Protein AF-A0A2G5L0B6-F1 (afdb_monomer_lite)

Radius of gyration: 24.45 Å; chains: 1; bounding box: 46×25×104 Å

Structure (mmCIF, N/CA/C/O backbone):
data_AF-A0A2G5L0B6-F1
#
_entry.id   AF-A0A2G5L0B6-F1
#
loop_
_atom_site.group_PDB
_atom_site.id
_atom_site.type_symbol
_atom_site.label_atom_id
_atom_site.label_alt_id
_atom_site.label_comp_id
_atom_site.label_asym_id
_atom_site.label_entity_id
_atom_site.label_seq_id
_atom_site.pdbx_PDB_ins_code
_atom_site.Cartn_x
_atom_site.Cartn_y
_atom_site.Cartn_z
_atom_site.occupancy
_atom_site.B_iso_or_equiv
_atom_site.auth_seq_id
_atom_site.auth_comp_id
_atom_site.auth_asym_id
_atom_site.auth_atom_id
_atom_site.pdbx_PDB_model_num
ATOM 1 N N . MET A 1 1 ? 24.288 10.121 -75.801 1.00 46.62 1 MET A N 1
ATOM 2 C CA . MET A 1 1 ? 24.640 9.272 -74.641 1.00 46.62 1 MET A CA 1
ATOM 3 C C . MET A 1 1 ? 25.391 10.105 -73.618 1.00 46.62 1 MET A C 1
ATOM 5 O O . MET A 1 1 ? 26.492 10.532 -73.929 1.00 46.62 1 MET A O 1
ATOM 9 N N . LYS A 1 2 ? 24.790 10.350 -72.448 1.00 39.78 2 LYS A N 1
ATOM 10 C CA . LYS A 1 2 ? 25.441 10.532 -71.137 1.00 39.78 2 LYS A CA 1
ATOM 11 C C . LYS A 1 2 ? 24.320 10.675 -70.102 1.00 39.78 2 LYS A C 1
ATOM 13 O O . LYS A 1 2 ? 23.572 11.643 -70.127 1.00 39.78 2 LYS A O 1
ATOM 18 N N . LYS A 1 3 ? 24.144 9.624 -69.298 1.00 46.12 3 LYS A N 1
ATOM 19 C CA . LYS A 1 3 ? 23.283 9.604 -68.113 1.00 46.12 3 LYS A CA 1
ATOM 20 C C . LYS A 1 3 ? 24.054 10.290 -66.990 1.00 46.12 3 LYS A C 1
ATOM 22 O O . LYS A 1 3 ? 25.201 9.919 -66.754 1.00 46.12 3 LYS A O 1
ATOM 27 N N . THR A 1 4 ? 23.426 11.214 -66.283 1.00 47.97 4 THR A N 1
ATOM 28 C CA . THR A 1 4 ? 23.944 11.739 -65.017 1.00 47.97 4 THR A CA 1
ATOM 29 C C . THR A 1 4 ? 22.806 11.712 -64.012 1.00 47.97 4 THR A C 1
ATOM 31 O O . THR A 1 4 ? 21.871 12.502 -64.079 1.00 47.97 4 THR A O 1
ATOM 34 N N . TYR A 1 5 ? 22.874 10.720 -63.128 1.00 52.59 5 TYR A N 1
ATOM 35 C CA . TYR A 1 5 ? 22.044 10.600 -61.940 1.00 52.59 5 TYR A CA 1
ATOM 36 C C . TYR A 1 5 ? 22.569 11.597 -60.907 1.00 52.59 5 TYR A C 1
ATOM 38 O O . TYR A 1 5 ? 23.741 11.525 -60.540 1.00 52.59 5 TYR A O 1
ATOM 46 N N . PHE A 1 6 ? 21.728 12.528 -60.457 1.00 47.56 6 PHE A N 1
ATOM 47 C CA . PHE A 1 6 ? 22.046 13.358 -59.299 1.00 47.56 6 PHE A CA 1
ATOM 48 C C . PHE A 1 6 ? 21.492 12.655 -58.059 1.00 47.56 6 PHE A C 1
ATOM 50 O O . PHE A 1 6 ? 20.286 12.456 -57.921 1.00 47.56 6 PHE A O 1
ATOM 57 N N . ILE A 1 7 ? 22.417 12.172 -57.236 1.00 52.97 7 ILE A N 1
ATOM 58 C CA . ILE A 1 7 ? 22.176 11.355 -56.051 1.00 52.97 7 ILE A CA 1
ATOM 59 C C . ILE A 1 7 ? 21.583 12.235 -54.947 1.00 52.97 7 ILE A C 1
ATOM 61 O O . ILE A 1 7 ? 22.110 13.297 -54.625 1.00 52.97 7 ILE A O 1
ATOM 65 N N . SER A 1 8 ? 20.473 11.756 -54.390 1.00 46.88 8 SER A N 1
ATOM 66 C CA . SER A 1 8 ? 19.744 12.316 -53.256 1.00 46.88 8 SER A CA 1
ATOM 67 C C . SER A 1 8 ? 20.649 12.415 -52.022 1.00 46.88 8 SER A C 1
ATOM 69 O O . SER A 1 8 ? 21.171 11.404 -51.552 1.00 46.88 8 SER A O 1
ATOM 71 N N . PHE A 1 9 ? 20.843 13.624 -51.494 1.00 48.44 9 PHE A N 1
ATOM 72 C CA . PHE A 1 9 ? 21.667 13.871 -50.310 1.00 48.44 9 PHE A CA 1
ATOM 73 C C . PHE A 1 9 ? 20.814 13.740 -49.037 1.00 48.44 9 PHE A C 1
ATOM 75 O O . PHE A 1 9 ? 20.004 14.604 -48.722 1.00 48.44 9 PHE A O 1
ATOM 82 N N . VAL A 1 10 ? 20.965 12.587 -48.380 1.00 47.72 10 VAL A N 1
ATOM 83 C CA . VAL A 1 10 ? 20.927 12.326 -46.927 1.00 47.72 10 VAL A CA 1
ATOM 84 C C . VAL A 1 10 ? 20.112 13.310 -46.062 1.00 47.72 10 VAL A C 1
ATOM 86 O O . VAL A 1 10 ? 20.623 14.321 -45.590 1.00 47.72 10 VAL A O 1
ATOM 89 N N . LEU A 1 11 ? 18.870 12.928 -45.750 1.00 48.56 11 LEU A N 1
ATOM 90 C CA . LEU A 1 11 ? 18.105 13.390 -44.582 1.00 48.56 11 LEU A CA 1
ATOM 91 C C . LEU A 1 11 ? 17.929 12.208 -43.623 1.00 48.56 11 LEU A C 1
ATOM 93 O O . LEU A 1 11 ? 16.879 11.577 -43.598 1.00 48.56 11 LEU A O 1
ATOM 97 N N . LEU A 1 12 ? 18.964 11.863 -42.864 1.00 53.19 12 LEU A N 1
ATOM 98 C CA . LEU A 1 12 ? 18.874 10.845 -41.816 1.00 53.19 12 LEU A CA 1
ATOM 99 C C . LEU A 1 12 ? 19.878 11.182 -40.719 1.00 53.19 12 LEU A C 1
ATOM 101 O O . LEU A 1 12 ? 20.947 10.606 -40.727 1.00 53.19 12 LEU A O 1
ATOM 105 N N . PHE A 1 13 ? 19.573 12.128 -39.827 1.00 53.03 13 PHE A N 1
ATOM 106 C CA . PHE A 1 13 ? 20.190 12.215 -38.489 1.00 53.03 13 PHE A CA 1
ATOM 107 C C . PHE A 1 13 ? 19.419 13.197 -37.598 1.00 53.03 13 PHE A C 1
ATOM 109 O O . PHE A 1 13 ? 19.966 14.168 -37.094 1.00 53.03 13 PHE A O 1
ATOM 116 N N . VAL A 1 14 ? 18.128 12.961 -37.383 1.00 53.97 14 VAL A N 1
ATOM 117 C CA . VAL A 1 14 ? 17.448 13.492 -36.194 1.00 53.97 14 VAL A CA 1
ATOM 118 C C . VAL A 1 14 ? 16.394 12.469 -35.826 1.00 53.97 14 VAL A C 1
ATOM 120 O O . VAL A 1 14 ? 15.387 12.418 -36.509 1.00 53.97 14 VAL A O 1
ATOM 123 N N . ASN A 1 15 ? 16.673 11.597 -34.857 1.00 46.53 15 ASN A N 1
ATOM 124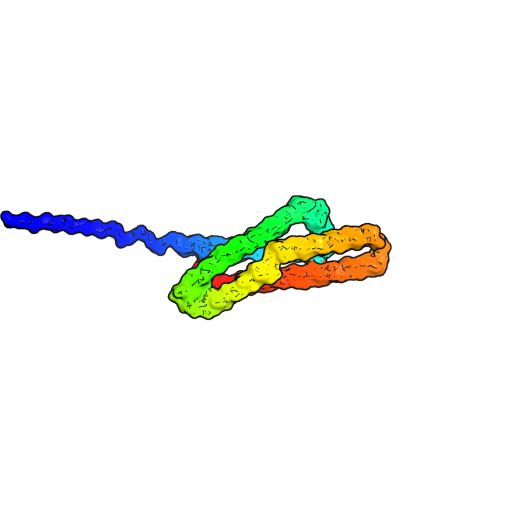 C CA . ASN A 1 15 ? 15.687 10.881 -34.033 1.00 46.53 15 ASN A CA 1
ATOM 125 C C . ASN A 1 15 ? 16.445 9.938 -33.088 1.00 46.53 15 ASN A C 1
ATOM 127 O O . ASN A 1 15 ? 16.433 8.732 -33.290 1.00 46.53 15 ASN A O 1
ATOM 131 N N . PHE A 1 16 ? 17.157 10.472 -32.092 1.00 51.06 16 PHE A N 1
ATOM 132 C CA . PHE A 1 16 ? 17.690 9.624 -31.011 1.00 51.06 16 PHE A CA 1
ATOM 133 C C . PHE A 1 16 ? 17.754 10.312 -29.636 1.00 51.06 16 PHE A C 1
ATOM 135 O O . PHE A 1 16 ? 18.517 9.903 -28.774 1.00 51.06 16 PHE A O 1
ATOM 142 N N . TRP A 1 17 ? 16.935 11.344 -29.401 1.00 46.38 17 TRP A N 1
ATOM 143 C CA . TRP A 1 17 ? 16.939 12.094 -28.131 1.00 46.38 17 TRP A CA 1
ATOM 144 C C . TRP A 1 17 ? 15.569 12.168 -27.436 1.00 46.38 17 TRP A C 1
ATOM 146 O O . TRP A 1 17 ? 15.353 13.046 -26.611 1.00 46.38 17 TRP A O 1
ATOM 156 N N . VAL A 1 18 ? 14.630 11.269 -27.759 1.00 49.41 18 VAL A N 1
ATOM 157 C CA . VAL A 1 18 ? 13.283 11.269 -27.143 1.00 49.41 18 VAL A CA 1
ATOM 158 C C . VAL A 1 18 ? 13.112 10.187 -26.064 1.00 49.41 18 VAL A C 1
ATOM 160 O O . VAL A 1 18 ? 12.240 10.329 -25.216 1.00 49.41 18 VAL A O 1
ATOM 163 N N . GLN A 1 19 ? 13.958 9.151 -26.011 1.00 49.66 19 GLN A N 1
ATOM 164 C CA . GLN A 1 19 ? 13.782 8.060 -25.034 1.00 49.66 19 GLN A CA 1
ATOM 165 C C . GLN A 1 19 ? 14.187 8.432 -23.593 1.00 49.66 19 GLN A C 1
ATOM 167 O O . GLN A 1 19 ? 13.425 8.149 -22.674 1.00 49.66 19 GLN A O 1
ATOM 172 N N . GLY A 1 20 ? 15.287 9.167 -23.381 1.00 51.09 20 GLY A N 1
ATOM 173 C CA . GLY A 1 20 ? 15.803 9.421 -22.023 1.00 51.09 20 GLY A CA 1
ATOM 174 C C . GLY A 1 20 ? 14.984 10.387 -21.149 1.00 51.09 20 GLY A C 1
ATOM 175 O O . GLY A 1 20 ? 15.066 10.329 -19.928 1.00 51.09 20 GLY A O 1
ATOM 176 N N . GLN A 1 21 ? 14.162 11.276 -21.725 1.00 55.31 21 GLN A N 1
ATOM 177 C CA . GLN A 1 21 ? 13.364 12.221 -20.919 1.00 55.31 21 GLN A CA 1
ATOM 178 C C . GLN A 1 21 ? 12.134 11.573 -20.263 1.00 55.31 21 GLN A C 1
ATOM 180 O O . GLN A 1 21 ? 11.726 12.000 -19.184 1.00 55.31 21 GLN A O 1
ATOM 185 N N . GLY A 1 22 ? 11.543 10.556 -20.900 1.00 60.69 22 GLY A N 1
ATOM 186 C CA . GLY A 1 22 ? 10.364 9.862 -20.372 1.00 60.69 22 GLY A CA 1
ATOM 187 C C . GLY A 1 22 ? 10.689 8.965 -19.177 1.00 60.69 22 GLY A C 1
ATOM 188 O O . GLY A 1 22 ? 9.920 8.916 -18.220 1.00 60.69 22 GLY A O 1
ATOM 189 N N . GLN A 1 23 ? 11.852 8.313 -19.195 1.00 64.06 23 GLN A N 1
ATOM 190 C CA . GLN A 1 23 ? 12.253 7.364 -18.155 1.00 64.06 23 GLN A CA 1
ATOM 191 C C . GLN A 1 23 ? 12.689 8.064 -16.860 1.00 64.06 23 GLN A C 1
ATOM 193 O O . GLN A 1 23 ? 12.225 7.709 -15.780 1.00 64.06 23 GLN A O 1
ATOM 198 N N . THR A 1 24 ? 13.433 9.174 -16.949 1.00 75.31 24 THR A N 1
ATOM 199 C CA . THR A 1 24 ? 13.731 10.004 -15.766 1.00 75.31 24 THR A CA 1
ATOM 200 C C . THR A 1 24 ? 12.459 10.570 -15.116 1.00 75.31 24 THR A C 1
ATOM 202 O O . THR A 1 24 ? 12.425 10.801 -13.907 1.00 75.31 24 THR A O 1
ATOM 205 N N . ALA A 1 25 ? 11.404 10.824 -15.897 1.00 83.81 25 ALA A N 1
ATOM 206 C CA . ALA A 1 25 ? 10.117 11.260 -15.359 1.00 83.81 25 ALA A CA 1
ATOM 207 C C . ALA A 1 25 ? 9.356 10.116 -14.665 1.00 83.81 25 ALA A C 1
ATOM 209 O O . ALA A 1 25 ? 8.689 10.366 -13.660 1.00 83.81 25 ALA A O 1
ATOM 210 N N . LEU A 1 26 ? 9.485 8.880 -15.162 1.00 86.94 26 LEU A N 1
ATOM 211 C CA . LEU A 1 26 ? 8.911 7.682 -14.549 1.00 86.94 26 LEU A CA 1
ATOM 212 C C . LEU A 1 26 ? 9.497 7.435 -13.154 1.00 86.94 26 LEU A C 1
ATOM 214 O O . LEU A 1 26 ? 8.734 7.397 -12.194 1.00 86.94 26 LEU A O 1
ATOM 218 N N . VAL A 1 27 ? 10.830 7.377 -13.034 1.00 87.25 27 VAL A N 1
ATOM 219 C CA . VAL A 1 27 ? 11.528 7.168 -11.747 1.00 87.25 27 VAL A CA 1
ATOM 220 C C . VAL A 1 27 ? 11.107 8.213 -10.715 1.00 87.25 27 VAL A C 1
ATOM 222 O O . VAL A 1 27 ? 10.601 7.874 -9.656 1.00 87.25 27 VAL A O 1
ATOM 225 N N . LYS A 1 28 ? 11.155 9.502 -11.075 1.00 90.00 28 LYS A N 1
ATOM 226 C CA . LYS A 1 28 ? 10.713 10.590 -10.182 1.00 90.00 28 LYS A CA 1
ATOM 227 C C . LYS A 1 28 ? 9.254 10.472 -9.748 1.00 90.00 28 LYS A C 1
ATOM 229 O O . LYS A 1 28 ? 8.880 10.970 -8.683 1.00 90.00 28 LYS A O 1
ATOM 234 N N . THR A 1 29 ? 8.409 9.900 -10.602 1.00 91.69 29 THR A N 1
ATOM 235 C CA . THR A 1 29 ? 7.003 9.684 -10.266 1.00 91.69 29 THR A CA 1
ATOM 236 C C . THR A 1 29 ? 6.859 8.544 -9.265 1.00 91.69 29 THR A C 1
ATOM 238 O O . THR A 1 29 ? 6.111 8.710 -8.305 1.00 91.69 29 THR A O 1
ATOM 241 N N . VAL A 1 30 ? 7.615 7.453 -9.427 1.00 91.12 30 VAL A N 1
ATOM 242 C CA . VAL A 1 30 ? 7.691 6.362 -8.443 1.00 91.12 30 VAL A CA 1
ATOM 243 C C . VAL A 1 30 ? 8.196 6.888 -7.094 1.00 91.12 30 VAL A C 1
ATOM 245 O O . VAL A 1 30 ? 7.473 6.743 -6.108 1.00 91.12 30 VAL A O 1
ATOM 248 N N . ASP A 1 31 ? 9.302 7.645 -7.065 1.00 92.50 31 ASP A N 1
ATOM 249 C CA . ASP A 1 31 ? 9.825 8.276 -5.838 1.00 92.50 31 ASP A CA 1
ATOM 250 C C . ASP A 1 31 ? 8.739 9.119 -5.133 1.00 92.50 31 ASP A C 1
ATOM 252 O O . ASP A 1 31 ? 8.552 9.094 -3.914 1.00 92.50 31 ASP A O 1
ATOM 256 N N . SER A 1 32 ? 7.988 9.900 -5.920 1.00 94.38 32 SER A N 1
ATOM 257 C CA . SER A 1 32 ? 6.931 10.772 -5.400 1.00 94.38 32 SER A CA 1
ATOM 258 C C . SER A 1 32 ? 5.764 9.969 -4.827 1.00 94.38 32 SER A C 1
ATOM 260 O O . SER A 1 32 ? 5.210 10.347 -3.793 1.00 94.38 32 SER A O 1
ATOM 262 N N . LEU A 1 33 ? 5.381 8.874 -5.487 1.00 95.25 33 LEU A N 1
ATOM 263 C CA . LEU A 1 33 ? 4.310 7.989 -5.035 1.00 95.25 33 LEU A CA 1
ATOM 264 C C . LEU A 1 33 ? 4.700 7.243 -3.765 1.00 95.25 33 LEU A C 1
ATOM 266 O O . LEU A 1 33 ? 3.877 7.186 -2.854 1.00 95.25 33 LEU A O 1
ATOM 270 N N . ARG A 1 34 ? 5.950 6.779 -3.658 1.00 94.75 34 ARG A N 1
ATOM 271 C CA . ARG A 1 34 ? 6.516 6.206 -2.431 1.00 94.75 34 ARG A CA 1
ATOM 272 C C . ARG A 1 34 ? 6.368 7.168 -1.253 1.00 94.75 34 ARG A C 1
ATOM 274 O O . ARG A 1 34 ? 5.762 6.823 -0.247 1.00 94.75 34 ARG A O 1
ATOM 281 N N . ILE A 1 35 ? 6.796 8.423 -1.408 1.00 96.00 35 ILE A N 1
ATOM 282 C CA . ILE A 1 35 ? 6.686 9.438 -0.342 1.00 96.00 35 ILE A CA 1
ATOM 283 C C . ILE A 1 35 ? 5.227 9.682 0.080 1.00 96.00 35 ILE A C 1
ATOM 285 O O . ILE A 1 35 ? 4.949 10.004 1.241 1.00 96.00 35 ILE A O 1
ATOM 289 N N . VAL A 1 36 ? 4.283 9.616 -0.863 1.00 97.12 36 VAL A N 1
ATOM 290 C CA . VAL A 1 36 ? 2.852 9.749 -0.554 1.00 97.12 36 VAL A CA 1
ATOM 291 C C . VAL A 1 36 ? 2.341 8.495 0.158 1.00 97.12 36 VAL A C 1
ATOM 293 O O . VAL A 1 36 ? 1.608 8.632 1.138 1.00 97.12 36 VAL A O 1
ATOM 296 N N . TRP A 1 37 ? 2.758 7.308 -0.285 1.00 97.50 37 TRP A N 1
ATOM 297 C CA . TRP A 1 37 ? 2.446 6.037 0.358 1.00 97.50 37 TRP A CA 1
ATOM 298 C C . TRP A 1 37 ? 2.952 5.986 1.796 1.00 97.50 37 TRP A C 1
ATOM 300 O O . TRP A 1 37 ? 2.152 5.707 2.675 1.00 97.50 37 TRP A O 1
ATOM 310 N N . ASP A 1 38 ? 4.201 6.356 2.075 1.00 96.88 38 ASP A N 1
ATOM 311 C CA . ASP A 1 38 ? 4.767 6.308 3.432 1.00 96.88 38 ASP A CA 1
ATOM 312 C C . ASP A 1 38 ? 3.945 7.125 4.435 1.00 96.88 38 ASP A C 1
ATOM 314 O O . ASP A 1 38 ? 3.715 6.720 5.576 1.00 96.88 38 ASP A O 1
ATOM 318 N N . LYS A 1 39 ? 3.449 8.288 4.001 1.00 97.25 39 LYS A N 1
ATOM 319 C CA . LYS A 1 39 ? 2.582 9.135 4.831 1.00 97.25 39 LYS A CA 1
ATOM 320 C C . LYS A 1 39 ? 1.225 8.488 5.073 1.00 97.25 39 LYS A C 1
ATOM 322 O O . LYS A 1 39 ? 0.689 8.595 6.173 1.00 97.25 39 LYS A O 1
ATOM 327 N N . GLU A 1 40 ? 0.667 7.866 4.043 1.00 97.50 40 GLU A N 1
ATOM 328 C CA . GLU A 1 40 ? -0.620 7.182 4.110 1.00 97.50 40 GLU A CA 1
ATOM 329 C C . GLU A 1 40 ? -0.532 5.903 4.957 1.00 97.50 40 GLU A C 1
ATOM 331 O O . GLU A 1 40 ? -1.406 5.657 5.788 1.00 97.50 40 GLU A O 1
ATOM 336 N N . ALA A 1 41 ? 0.551 5.139 4.813 1.00 96.94 41 ALA A N 1
ATOM 337 C CA . ALA A 1 41 ? 0.854 3.921 5.550 1.00 96.94 41 ALA A CA 1
ATOM 338 C C . ALA A 1 41 ? 0.810 4.168 7.061 1.00 96.94 41 ALA A C 1
ATOM 340 O O . ALA A 1 41 ? 0.017 3.541 7.760 1.00 96.94 41 ALA A O 1
ATOM 341 N N . VAL A 1 42 ? 1.534 5.183 7.544 1.00 97.50 42 VAL A N 1
ATOM 342 C CA . VAL A 1 42 ? 1.539 5.574 8.967 1.00 97.50 42 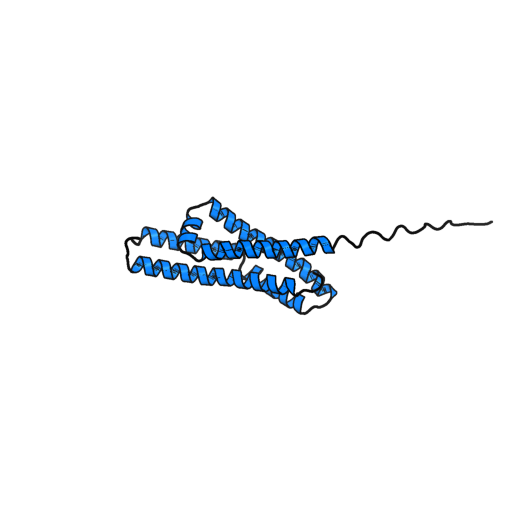VAL A CA 1
ATOM 343 C C . VAL A 1 42 ? 0.129 5.848 9.504 1.00 97.50 42 VAL A C 1
ATOM 345 O O . VAL A 1 42 ? -0.155 5.603 10.676 1.00 97.50 42 VAL A O 1
ATOM 348 N N . ILE A 1 43 ? -0.777 6.369 8.672 1.00 97.56 43 ILE A N 1
ATOM 349 C CA . ILE A 1 43 ? -2.165 6.609 9.078 1.00 97.56 43 ILE A CA 1
ATOM 350 C C . ILE A 1 43 ? -2.927 5.281 9.130 1.00 97.56 43 ILE A C 1
ATOM 352 O O . ILE A 1 43 ? -3.540 4.979 10.161 1.00 97.56 43 ILE A O 1
ATOM 356 N N . LEU A 1 44 ? -2.868 4.489 8.054 1.00 97.06 44 LEU A N 1
ATOM 357 C CA . LEU A 1 44 ? -3.580 3.213 7.904 1.00 97.06 44 LEU A CA 1
ATOM 358 C C . LEU A 1 44 ? -3.199 2.169 8.960 1.00 97.06 44 LEU A C 1
ATOM 360 O O . LEU A 1 44 ? -4.019 1.320 9.292 1.00 97.06 44 LEU A O 1
ATOM 364 N N . GLU A 1 45 ? -2.001 2.256 9.528 1.00 97.62 45 GLU A N 1
ATOM 365 C CA . GLU A 1 45 ? -1.520 1.382 10.606 1.00 97.62 45 GLU A CA 1
ATOM 366 C C . GLU A 1 45 ? -2.251 1.575 11.944 1.00 97.62 45 GLU A C 1
ATOM 368 O O . GLU A 1 45 ? -2.118 0.761 12.860 1.00 97.62 45 GLU A O 1
ATOM 373 N N . THR A 1 46 ? -3.042 2.642 12.074 1.00 97.75 46 THR A N 1
ATOM 374 C CA . THR A 1 46 ? -3.679 3.026 13.337 1.00 97.75 46 THR A CA 1
ATOM 375 C C . THR A 1 46 ? -5.186 2.801 13.325 1.00 97.75 46 THR A C 1
ATOM 377 O O . THR A 1 46 ? -5.873 2.989 12.318 1.00 97.75 46 THR A O 1
ATOM 380 N N . TYR A 1 47 ? -5.753 2.524 14.501 1.00 97.00 47 TYR A N 1
ATOM 381 C CA . TYR A 1 47 ? -7.203 2.413 14.668 1.00 97.00 47 TYR A CA 1
ATOM 382 C C . TYR A 1 47 ? -7.928 3.713 14.295 1.00 97.00 47 TYR A C 1
ATOM 384 O O . TYR A 1 47 ? -9.027 3.693 13.743 1.00 97.00 47 TYR A O 1
ATOM 392 N N . LYS A 1 48 ? -7.296 4.864 14.561 1.00 96.81 48 LYS A N 1
ATOM 393 C CA . LYS A 1 48 ? -7.827 6.181 14.188 1.00 96.81 48 LYS A CA 1
ATOM 394 C C . LYS A 1 48 ? -7.801 6.405 12.673 1.00 96.81 48 LYS A C 1
ATOM 396 O O . LYS A 1 48 ? -8.745 6.974 12.133 1.00 96.81 48 LYS A O 1
ATOM 401 N N . GLY A 1 49 ? -6.749 5.970 11.986 1.00 97.19 49 GLY A N 1
ATOM 402 C CA . GLY A 1 49 ? -6.708 6.010 10.526 1.00 97.19 49 GLY A CA 1
ATOM 403 C C . GLY A 1 49 ? -7.787 5.132 9.908 1.00 97.19 49 GLY A C 1
ATOM 404 O O . GLY A 1 49 ? -8.461 5.557 8.974 1.00 97.19 49 GLY A O 1
ATOM 405 N N . MET A 1 50 ? -8.049 3.965 10.499 1.00 96.62 50 MET A N 1
ATOM 406 C CA . MET A 1 50 ? -9.159 3.113 10.074 1.00 96.62 50 MET A CA 1
ATOM 407 C C . MET A 1 50 ? -10.532 3.718 10.366 1.00 96.62 50 MET A C 1
ATOM 409 O O . MET A 1 50 ? -11.431 3.596 9.537 1.00 96.62 50 MET A O 1
ATOM 413 N N . GLU A 1 51 ? -10.709 4.440 11.475 1.00 97.06 51 GLU A N 1
ATOM 414 C CA . GLU A 1 51 ? -11.920 5.241 11.696 1.00 97.06 51 GLU A CA 1
ATOM 415 C C . GLU A 1 51 ? -12.147 6.229 10.543 1.00 97.06 51 GLU A C 1
ATOM 417 O O . GLU A 1 51 ? -13.251 6.285 9.989 1.00 97.06 51 GLU A O 1
ATOM 422 N N . GLU A 1 52 ? -11.099 6.959 10.152 1.00 97.75 52 GLU A N 1
ATOM 423 C CA . GLU A 1 52 ? -11.151 7.906 9.039 1.00 97.75 52 GLU A CA 1
ATOM 424 C C . GLU A 1 52 ? -11.443 7.183 7.716 1.00 97.75 52 GLU A C 1
ATOM 426 O O . GLU A 1 52 ? -12.367 7.566 7.001 1.00 97.75 52 GLU A O 1
ATOM 431 N N . TYR A 1 53 ? -10.747 6.086 7.407 1.00 97.19 53 TYR A N 1
ATOM 432 C CA . TYR A 1 53 ? -10.965 5.309 6.181 1.00 97.19 53 TYR A CA 1
ATOM 433 C C . TYR A 1 53 ? -12.398 4.777 6.080 1.00 97.19 53 TYR A C 1
ATOM 435 O O . TYR A 1 53 ? -13.076 4.924 5.056 1.00 97.19 53 TYR A O 1
ATOM 443 N N . CYS A 1 54 ? -12.901 4.158 7.146 1.00 97.06 54 CYS A N 1
ATOM 444 C CA . CYS A 1 54 ? -14.200 3.503 7.104 1.00 97.06 54 CYS A CA 1
ATOM 445 C C . CYS A 1 54 ? -15.352 4.517 7.054 1.00 97.06 54 CYS A C 1
ATOM 447 O O . CYS A 1 54 ? -16.374 4.249 6.412 1.00 97.06 54 CYS A O 1
ATOM 449 N N . ARG A 1 55 ? -15.197 5.691 7.685 1.00 97.31 55 ARG A N 1
ATOM 450 C CA . ARG A 1 55 ? -16.272 6.691 7.818 1.00 97.31 55 ARG A CA 1
ATOM 451 C C . ARG A 1 55 ? -16.190 7.836 6.811 1.00 97.31 55 ARG A C 1
ATOM 453 O O . ARG A 1 55 ? -17.235 8.363 6.427 1.00 97.31 55 ARG A O 1
ATOM 460 N N . ASN A 1 56 ? -15.004 8.198 6.330 1.00 98.06 56 ASN A N 1
ATOM 461 C CA . ASN A 1 56 ? -14.824 9.251 5.337 1.00 98.06 56 ASN A CA 1
ATOM 462 C C . ASN A 1 56 ? -14.714 8.660 3.924 1.00 98.06 56 ASN A C 1
ATOM 464 O O . ASN A 1 56 ? -13.673 8.181 3.476 1.00 98.06 56 ASN A O 1
ATOM 468 N N . GLY A 1 57 ? -15.811 8.760 3.170 1.00 97.06 57 GLY A N 1
ATOM 469 C CA . GLY A 1 57 ? -15.865 8.260 1.798 1.00 97.06 57 GLY A CA 1
ATOM 470 C C . GLY A 1 57 ? -14.893 8.944 0.829 1.00 97.06 57 GLY A C 1
ATOM 471 O O . GLY A 1 57 ? -14.516 8.317 -0.159 1.00 97.06 57 GLY A O 1
ATOM 472 N N . GLN A 1 58 ? -14.493 10.199 1.073 1.00 97.75 58 GLN A N 1
ATOM 473 C CA . GLN A 1 58 ? -13.495 10.880 0.242 1.00 97.75 58 GLN A CA 1
ATOM 474 C C . GLN A 1 58 ? -12.097 10.340 0.520 1.00 97.75 58 GLN A C 1
ATOM 476 O O . GLN A 1 58 ? -11.397 9.997 -0.428 1.00 97.75 58 GLN A O 1
ATOM 481 N N . TYR A 1 59 ? -11.723 10.233 1.795 1.00 97.38 59 TYR A N 1
ATOM 482 C CA . TYR A 1 59 ? -10.432 9.678 2.187 1.00 97.38 59 TYR A CA 1
ATOM 483 C C . TYR A 1 59 ? -10.275 8.248 1.657 1.00 97.38 59 TYR A C 1
ATOM 485 O O . TYR A 1 59 ? -9.352 7.990 0.894 1.00 97.38 59 TYR A O 1
ATOM 493 N N . ARG A 1 60 ? -11.284 7.387 1.857 1.00 97.06 60 ARG A N 1
ATOM 494 C CA . ARG A 1 60 ? -11.331 6.045 1.254 1.00 97.06 60 ARG A CA 1
ATOM 495 C C . ARG A 1 60 ? -11.065 6.042 -0.252 1.00 97.06 60 ARG A C 1
ATOM 497 O O . ARG A 1 60 ? -10.290 5.225 -0.737 1.00 97.06 60 ARG A O 1
ATOM 504 N N . ARG A 1 61 ? -11.732 6.916 -1.017 1.00 97.62 61 ARG A N 1
ATOM 505 C CA . ARG A 1 61 ? -11.525 6.994 -2.475 1.00 97.62 61 ARG A CA 1
ATOM 506 C C . ARG A 1 61 ? -10.097 7.404 -2.820 1.00 97.62 61 ARG A C 1
ATOM 508 O O . ARG A 1 61 ? -9.531 6.813 -3.729 1.00 97.62 61 ARG A O 1
ATOM 515 N N . ASN A 1 62 ? -9.537 8.372 -2.097 1.00 97.38 62 ASN A N 1
ATOM 516 C CA . ASN A 1 62 ? -8.176 8.849 -2.322 1.00 97.38 62 ASN A CA 1
ATOM 517 C C . ASN A 1 62 ? -7.142 7.754 -2.035 1.00 97.38 62 ASN A C 1
ATOM 519 O O . ASN A 1 62 ? -6.260 7.545 -2.858 1.00 97.38 62 ASN A O 1
ATOM 523 N N . THR A 1 63 ? -7.282 7.016 -0.932 1.00 97.06 63 THR A N 1
ATOM 524 C CA . THR A 1 63 ? -6.388 5.899 -0.595 1.00 97.06 63 THR A CA 1
ATOM 525 C C . THR A 1 63 ? -6.463 4.785 -1.644 1.00 97.06 63 THR A C 1
ATOM 527 O O . THR A 1 63 ? -5.440 4.266 -2.079 1.00 97.06 63 THR A O 1
ATOM 530 N N . ILE A 1 64 ? -7.671 4.434 -2.107 1.00 96.00 64 ILE A N 1
ATOM 531 C CA . ILE A 1 64 ? -7.842 3.435 -3.176 1.00 96.00 64 ILE A CA 1
ATOM 532 C C . ILE A 1 64 ? -7.190 3.910 -4.475 1.00 96.00 64 ILE A C 1
ATOM 534 O O . ILE A 1 64 ? -6.581 3.110 -5.182 1.00 96.00 64 ILE A O 1
ATOM 538 N N . GLU A 1 65 ? -7.345 5.190 -4.808 1.00 97.06 65 GLU A N 1
ATOM 539 C CA . GLU A 1 65 ? -6.737 5.760 -6.005 1.00 97.06 65 GLU A CA 1
ATOM 540 C C . GLU A 1 65 ? -5.212 5.768 -5.909 1.00 97.06 65 GLU A C 1
ATOM 542 O O . GLU A 1 65 ? -4.559 5.366 -6.862 1.00 97.06 65 GLU A O 1
ATOM 547 N N . LEU A 1 66 ? -4.645 6.120 -4.753 1.00 96.38 66 LEU A N 1
ATOM 548 C CA . LEU A 1 66 ? -3.204 6.053 -4.519 1.00 96.38 66 LEU A CA 1
ATOM 549 C C . LEU A 1 66 ? -2.655 4.649 -4.803 1.00 96.38 66 LEU A C 1
ATOM 551 O O . LEU A 1 66 ? -1.726 4.514 -5.594 1.00 96.38 66 LEU A O 1
ATOM 555 N N . VAL A 1 67 ? -3.272 3.611 -4.228 1.00 95.56 67 VAL A N 1
ATOM 556 C CA . VAL A 1 67 ? -2.859 2.215 -4.451 1.00 95.56 67 VAL A CA 1
ATOM 557 C C . VAL A 1 67 ? -2.933 1.849 -5.935 1.00 95.56 67 VAL A C 1
ATOM 559 O O . VAL A 1 67 ? -2.000 1.265 -6.474 1.00 95.56 67 VAL A O 1
ATOM 562 N N . LYS A 1 68 ? -4.005 2.233 -6.639 1.00 95.00 68 LYS A N 1
ATOM 563 C CA . LYS A 1 68 ? -4.123 1.983 -8.087 1.00 95.00 68 LYS A CA 1
ATOM 564 C C . LYS A 1 68 ? -3.053 2.696 -8.903 1.00 95.00 68 LYS A C 1
ATOM 566 O O . LYS A 1 68 ? -2.564 2.129 -9.876 1.00 95.00 68 LYS A O 1
ATOM 571 N N . VAL A 1 69 ? -2.743 3.941 -8.550 1.00 95.50 69 VAL A N 1
ATOM 572 C CA . VAL A 1 69 ? -1.738 4.738 -9.252 1.00 95.50 69 VAL A CA 1
ATOM 573 C C . VAL A 1 69 ? -0.351 4.132 -9.047 1.00 95.50 69 VAL A C 1
ATOM 575 O O . VAL A 1 69 ? 0.378 4.027 -10.024 1.00 95.50 69 VAL A O 1
ATOM 578 N N . ILE A 1 70 ? -0.021 3.656 -7.842 1.00 94.06 70 ILE A N 1
ATOM 579 C CA . ILE A 1 70 ? 1.223 2.913 -7.572 1.00 94.06 70 ILE A CA 1
ATOM 580 C C . ILE A 1 70 ? 1.340 1.713 -8.523 1.00 94.06 70 ILE A C 1
ATOM 582 O O . ILE A 1 70 ? 2.215 1.714 -9.384 1.00 94.06 70 ILE A O 1
ATOM 586 N N . HIS A 1 71 ? 0.361 0.802 -8.511 1.00 92.31 71 HIS A N 1
ATOM 587 C CA . HIS A 1 71 ? 0.358 -0.368 -9.404 1.00 92.31 71 HIS A CA 1
ATOM 588 C C . HIS A 1 71 ? 0.409 -0.015 -10.901 1.00 92.31 71 HIS A C 1
ATOM 590 O O . HIS A 1 71 ? 0.990 -0.734 -11.718 1.00 9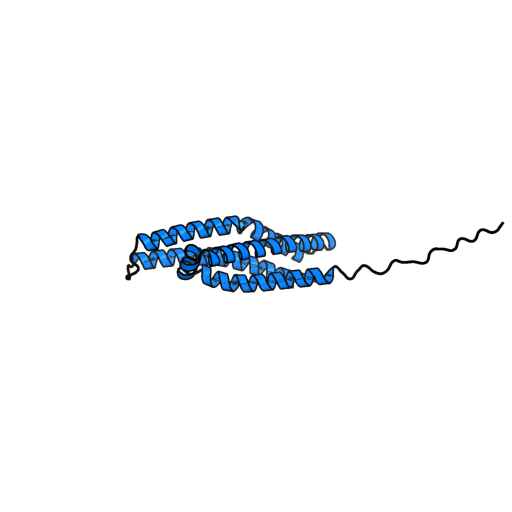2.31 71 HIS A O 1
ATOM 596 N N . HIS A 1 72 ? -0.216 1.098 -11.300 1.00 93.00 72 HIS A N 1
ATOM 597 C CA . HIS A 1 72 ? -0.138 1.570 -12.680 1.00 93.00 72 HIS A CA 1
ATOM 598 C C . HIS A 1 72 ? 1.302 1.917 -13.074 1.00 93.00 72 HIS A C 1
ATOM 600 O O . HIS A 1 72 ? 1.762 1.501 -14.141 1.00 93.00 72 HIS A O 1
ATOM 606 N N . TYR A 1 73 ? 2.004 2.661 -12.222 1.00 91.94 73 TYR A N 1
ATOM 607 C CA . TYR A 1 73 ? 3.387 3.046 -12.469 1.00 91.94 73 TYR A CA 1
ATOM 608 C C . TYR A 1 73 ? 4.352 1.865 -12.328 1.00 91.94 73 TYR A C 1
ATOM 610 O O . TYR A 1 73 ? 5.260 1.759 -13.150 1.00 91.94 73 TYR A O 1
ATOM 618 N N . ASP A 1 74 ? 4.091 0.919 -11.425 1.00 88.62 74 ASP A N 1
ATOM 619 C CA . ASP A 1 74 ? 4.853 -0.332 -11.318 1.00 88.62 74 ASP A CA 1
ATOM 620 C C . ASP A 1 74 ? 4.724 -1.182 -12.589 1.00 88.62 74 ASP A C 1
ATOM 622 O O . ASP A 1 74 ? 5.710 -1.708 -13.100 1.00 88.62 74 ASP A O 1
ATOM 626 N N . SER A 1 75 ? 3.533 -1.236 -13.194 1.00 90.94 75 SER A N 1
ATOM 627 C CA . SER A 1 75 ? 3.330 -1.900 -14.491 1.00 90.94 75 SER A CA 1
ATOM 628 C C . SER A 1 75 ? 4.093 -1.215 -15.638 1.00 90.94 75 SER A C 1
ATOM 630 O O . SER A 1 75 ? 4.605 -1.879 -16.544 1.00 90.94 75 SER A O 1
ATOM 632 N N . MET A 1 76 ? 4.167 0.121 -15.636 1.00 91.12 76 MET A N 1
ATOM 633 C CA . MET A 1 76 ? 4.954 0.871 -16.627 1.00 91.12 76 MET A CA 1
ATOM 634 C C . MET A 1 76 ? 6.457 0.665 -16.429 1.00 91.12 76 MET A C 1
ATOM 636 O O . MET A 1 76 ? 7.204 0.517 -17.403 1.00 91.12 76 MET A O 1
ATOM 640 N N . LEU A 1 77 ? 6.887 0.636 -15.172 1.00 90.25 77 LEU A N 1
ATOM 641 C CA . LEU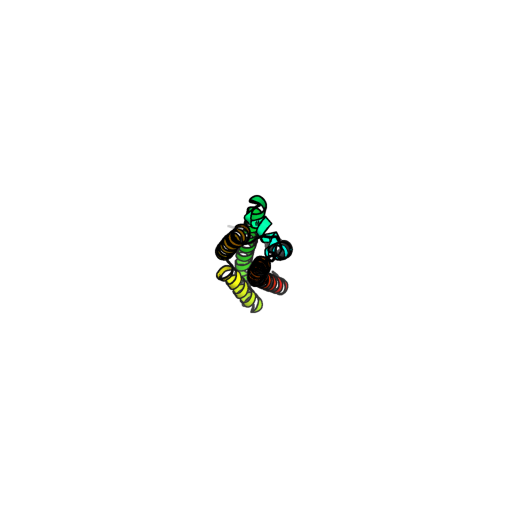 A 1 77 ? 8.255 0.345 -14.794 1.00 90.25 77 LEU A CA 1
ATOM 642 C C . LEU A 1 77 ? 8.643 -1.068 -15.212 1.00 90.25 77 LEU A C 1
ATOM 644 O O . LEU A 1 77 ? 9.654 -1.215 -15.887 1.00 90.25 77 LEU A O 1
ATOM 648 N N . TYR A 1 78 ? 7.811 -2.072 -14.922 1.00 92.19 78 TYR A N 1
ATOM 649 C CA . TYR A 1 78 ? 8.034 -3.457 -15.334 1.00 92.19 78 TYR A CA 1
ATOM 650 C C . TYR A 1 78 ? 8.392 -3.540 -16.815 1.00 92.19 78 TYR A C 1
ATOM 652 O O . TYR A 1 78 ? 9.426 -4.088 -17.179 1.00 92.19 78 TYR A O 1
ATOM 660 N N . LYS A 1 79 ? 7.583 -2.911 -17.677 1.00 91.38 79 LYS A N 1
ATOM 661 C CA . LYS A 1 79 ? 7.848 -2.884 -19.118 1.00 91.38 79 LYS A CA 1
ATOM 662 C C . LYS A 1 79 ? 9.206 -2.258 -19.453 1.00 91.38 79 LYS A C 1
ATOM 664 O O . LYS A 1 79 ? 9.933 -2.794 -20.279 1.00 91.38 79 LYS A O 1
ATOM 669 N N . THR A 1 80 ? 9.541 -1.143 -18.809 1.00 89.50 80 THR A N 1
ATOM 670 C CA . THR A 1 80 ? 10.820 -0.449 -19.025 1.00 89.50 80 THR A CA 1
ATOM 671 C C . THR A 1 80 ? 12.007 -1.321 -18.605 1.00 89.50 80 THR A C 1
ATOM 673 O O . THR A 1 80 ? 13.019 -1.376 -19.301 1.00 89.50 80 THR A O 1
ATOM 676 N N . VAL A 1 81 ? 11.872 -2.038 -17.489 1.00 90.94 81 VAL A N 1
ATOM 677 C CA . VAL A 1 81 ? 12.906 -2.939 -16.974 1.00 90.94 81 VAL A CA 1
ATOM 678 C C . VAL A 1 81 ? 13.029 -4.200 -17.842 1.00 90.94 81 VAL A C 1
ATOM 680 O O . VAL A 1 81 ? 14.149 -4.652 -18.066 1.00 90.94 81 VAL A O 1
ATOM 683 N N . VAL A 1 82 ? 11.928 -4.727 -18.399 1.00 93.44 82 VAL A N 1
ATOM 684 C CA . VAL A 1 82 ? 11.963 -5.824 -19.388 1.00 93.44 82 VAL A CA 1
ATOM 685 C C . VAL A 1 82 ? 12.764 -5.404 -20.616 1.00 93.44 82 VAL A C 1
ATOM 687 O O . VAL A 1 82 ? 13.691 -6.111 -20.995 1.00 93.44 82 VAL A O 1
ATOM 690 N N . ASP A 1 83 ? 12.473 -4.232 -21.188 1.00 90.62 83 ASP A N 1
ATOM 691 C CA . ASP A 1 83 ? 13.182 -3.736 -22.374 1.00 90.62 83 ASP A CA 1
ATOM 692 C C . ASP A 1 83 ? 14.698 -3.590 -22.108 1.00 90.62 83 ASP A C 1
ATOM 694 O O . ASP A 1 83 ? 15.519 -3.878 -22.982 1.00 90.62 83 ASP A O 1
ATOM 698 N N . LYS A 1 84 ? 15.086 -3.182 -20.889 1.00 88.25 84 LYS A N 1
ATOM 699 C CA . LYS A 1 84 ? 16.494 -3.138 -20.457 1.00 88.25 84 LYS A CA 1
ATOM 700 C C . LYS A 1 84 ? 17.086 -4.542 -20.318 1.00 88.25 84 LYS A C 1
ATOM 702 O O . LYS A 1 84 ? 18.172 -4.785 -20.838 1.00 88.25 84 LYS A O 1
ATOM 707 N N . TYR A 1 85 ? 16.390 -5.459 -19.648 1.00 92.94 85 TYR A N 1
ATOM 708 C CA . TYR A 1 85 ? 16.862 -6.831 -19.462 1.00 92.94 85 TYR A CA 1
ATOM 709 C C . TYR A 1 85 ? 17.062 -7.553 -20.799 1.00 92.94 85 TYR A C 1
ATOM 711 O O . TYR A 1 85 ? 18.121 -8.134 -21.017 1.00 92.94 85 TYR A O 1
ATOM 719 N N . ASP A 1 86 ? 16.112 -7.436 -21.726 1.00 93.06 86 ASP A N 1
ATOM 720 C CA . ASP A 1 86 ? 16.199 -8.042 -23.058 1.00 93.06 86 ASP A CA 1
ATOM 721 C C . ASP A 1 86 ? 17.374 -7.482 -23.884 1.00 93.06 86 ASP A C 1
ATOM 723 O O . ASP A 1 86 ? 17.895 -8.159 -24.773 1.00 93.06 86 ASP A O 1
ATOM 727 N N . ALA A 1 87 ? 17.808 -6.248 -23.601 1.00 90.75 87 ALA A N 1
ATOM 728 C CA . ALA A 1 87 ? 18.917 -5.600 -24.293 1.00 90.75 87 ALA A CA 1
ATOM 729 C C . ALA A 1 87 ? 20.298 -5.918 -23.696 1.00 90.75 87 ALA A C 1
ATOM 731 O O . ALA A 1 87 ? 21.283 -5.927 -24.439 1.00 90.75 87 ALA A O 1
ATOM 732 N N . SER A 1 88 ? 20.398 -6.119 -22.377 1.00 89.81 88 SER A N 1
ATOM 733 C CA . SER A 1 88 ? 21.692 -6.209 -21.682 1.00 89.81 88 SER A CA 1
ATOM 734 C C . SER A 1 88 ? 21.888 -7.437 -20.794 1.00 89.81 88 SER A C 1
ATOM 736 O O . SER A 1 88 ? 22.993 -7.609 -20.287 1.00 89.81 88 SER A O 1
ATOM 738 N N . GLU A 1 89 ? 20.858 -8.258 -20.581 1.00 92.00 89 GLU A N 1
ATOM 739 C CA . GLU A 1 89 ? 20.853 -9.391 -19.639 1.00 92.00 89 GLU A CA 1
ATOM 740 C C . GLU A 1 89 ? 21.325 -8.995 -18.220 1.00 92.00 89 GLU A C 1
ATOM 742 O O . GLU A 1 89 ? 21.983 -9.759 -17.518 1.00 92.00 89 GLU A O 1
ATOM 747 N N . ASP A 1 90 ? 20.998 -7.769 -17.797 1.00 89.88 90 ASP A N 1
ATOM 748 C CA . ASP A 1 90 ? 21.424 -7.186 -16.519 1.00 89.88 90 ASP A CA 1
ATOM 749 C C . ASP A 1 90 ? 20.751 -7.908 -15.334 1.00 89.88 90 ASP A C 1
ATOM 751 O O . ASP A 1 90 ? 19.522 -7.940 -15.221 1.00 89.88 90 ASP A O 1
ATOM 755 N N . GLU A 1 91 ? 21.543 -8.508 -14.440 1.00 90.69 91 GLU A N 1
ATOM 756 C CA . GLU A 1 91 ? 21.011 -9.249 -13.286 1.00 90.69 91 GLU A CA 1
ATOM 757 C C . GLU A 1 91 ? 20.279 -8.339 -12.285 1.00 90.69 91 GLU A C 1
ATOM 759 O O . GLU A 1 91 ? 19.345 -8.808 -11.630 1.00 90.69 91 GLU A O 1
ATOM 764 N N . GLU A 1 92 ? 20.617 -7.047 -12.212 1.00 88.25 92 GLU A N 1
ATOM 765 C CA . GLU A 1 92 ? 19.864 -6.077 -11.408 1.00 88.25 92 GLU A CA 1
ATOM 766 C C . GLU A 1 92 ? 18.473 -5.852 -12.013 1.00 88.25 92 GLU A C 1
ATOM 768 O O . GLU A 1 92 ? 17.470 -5.824 -11.297 1.00 88.25 92 GLU A O 1
ATOM 773 N N . ALA A 1 93 ? 18.373 -5.786 -13.348 1.00 90.44 93 ALA A N 1
ATOM 774 C CA . ALA A 1 93 ? 17.085 -5.642 -14.034 1.00 90.44 93 ALA A CA 1
ATOM 775 C C . ALA A 1 93 ? 16.196 -6.862 -13.770 1.00 90.44 93 ALA A C 1
ATOM 777 O O . ALA A 1 93 ? 15.018 -6.732 -13.449 1.00 90.44 93 ALA A O 1
ATOM 778 N N . LYS A 1 94 ? 16.774 -8.061 -13.802 1.00 93.12 94 LYS A N 1
ATOM 779 C CA . LYS A 1 94 ? 16.075 -9.303 -13.460 1.00 93.12 94 LYS A CA 1
ATOM 780 C C . LYS A 1 94 ? 15.614 -9.359 -12.000 1.00 93.12 94 LYS A C 1
ATOM 782 O O . LYS A 1 94 ? 14.512 -9.846 -11.745 1.00 93.12 94 LYS A O 1
ATOM 787 N N . ALA A 1 95 ? 16.430 -8.890 -11.052 1.00 91.12 95 ALA A N 1
ATOM 788 C CA . ALA A 1 95 ? 16.031 -8.780 -9.647 1.00 91.12 95 ALA A CA 1
ATOM 789 C C . ALA A 1 95 ? 14.841 -7.819 -9.499 1.00 91.12 95 ALA A C 1
ATOM 791 O O . ALA A 1 95 ? 13.792 -8.217 -8.993 1.00 91.12 95 ALA A O 1
ATOM 792 N N . THR A 1 96 ? 14.955 -6.632 -10.097 1.00 90.81 96 THR A N 1
ATOM 793 C CA . THR A 1 96 ? 13.895 -5.616 -10.140 1.00 90.81 96 THR A CA 1
ATOM 794 C C . THR A 1 96 ? 12.575 -6.187 -10.676 1.00 90.81 96 THR A C 1
ATOM 796 O O . THR A 1 96 ? 11.527 -6.015 -10.055 1.00 90.81 96 THR A O 1
ATOM 799 N N . LEU A 1 97 ? 12.604 -6.921 -11.799 1.00 93.50 97 LEU A N 1
ATOM 800 C CA . LEU A 1 97 ? 11.406 -7.545 -12.385 1.00 93.50 97 LEU A CA 1
ATOM 801 C C . LEU A 1 97 ? 10.720 -8.505 -11.415 1.00 93.50 97 LEU A C 1
ATOM 803 O O . LEU A 1 97 ? 9.497 -8.486 -11.291 1.00 93.50 97 LEU A O 1
ATOM 807 N N . LYS A 1 98 ? 11.500 -9.327 -10.710 1.00 93.06 98 LYS A N 1
ATOM 808 C CA . LYS A 1 98 ? 10.970 -10.292 -9.745 1.00 93.06 98 LYS A CA 1
ATOM 809 C C . LYS A 1 98 ? 10.281 -9.600 -8.568 1.00 93.06 98 LYS A C 1
ATOM 811 O O . LYS A 1 98 ? 9.261 -10.096 -8.084 1.00 93.06 98 LYS A O 1
ATOM 816 N N . ASP A 1 99 ? 10.824 -8.482 -8.100 1.00 90.56 99 ASP A N 1
ATOM 817 C CA . ASP A 1 99 ? 10.242 -7.747 -6.978 1.00 90.56 99 ASP A CA 1
ATOM 818 C C . ASP A 1 99 ? 8.996 -6.954 -7.382 1.00 90.56 99 ASP A C 1
ATOM 820 O O . ASP A 1 99 ? 8.006 -6.986 -6.641 1.00 90.56 99 ASP A O 1
ATOM 824 N N . ILE A 1 100 ? 8.971 -6.384 -8.594 1.00 90.12 100 ILE A N 1
ATOM 825 C CA . ILE A 1 100 ? 7.746 -5.815 -9.179 1.00 90.12 100 ILE A CA 1
ATOM 826 C C . ILE A 1 100 ? 6.673 -6.905 -9.329 1.00 90.12 100 ILE A C 1
ATOM 828 O O . ILE A 1 100 ? 5.537 -6.719 -8.901 1.00 90.12 100 ILE A O 1
ATOM 832 N N . GLU A 1 101 ? 7.016 -8.084 -9.858 1.00 92.06 101 GLU A N 1
ATOM 833 C CA . GLU A 1 101 ? 6.066 -9.201 -9.989 1.00 92.06 101 GLU A CA 1
ATOM 834 C C . GLU A 1 101 ? 5.494 -9.649 -8.645 1.00 92.06 101 GLU A C 1
ATOM 836 O O . GLU A 1 101 ? 4.313 -9.990 -8.547 1.00 92.06 101 GLU A O 1
ATOM 841 N N . LYS A 1 102 ? 6.318 -9.658 -7.595 1.00 90.31 102 LYS A N 1
ATOM 842 C CA . LYS A 1 102 ? 5.865 -9.996 -6.247 1.00 90.31 102 LYS A CA 1
ATOM 843 C C . LYS A 1 102 ? 4.873 -8.960 -5.717 1.00 90.31 102 LYS A C 1
ATOM 845 O O . LYS A 1 102 ? 3.849 -9.355 -5.158 1.00 90.31 102 LYS A O 1
ATOM 850 N N . LEU A 1 103 ? 5.133 -7.667 -5.920 1.00 87.50 103 LEU A N 1
ATOM 851 C CA . LEU A 1 103 ? 4.200 -6.593 -5.564 1.00 87.50 103 LEU A CA 1
ATOM 852 C C . LEU A 1 103 ? 2.866 -6.741 -6.319 1.00 87.50 103 LEU A C 1
ATOM 854 O O . LEU A 1 103 ? 1.800 -6.782 -5.699 1.00 87.50 103 LEU A O 1
ATOM 858 N N . GLU A 1 104 ? 2.933 -6.943 -7.635 1.00 87.81 104 GLU A N 1
ATOM 859 C CA . GLU A 1 104 ? 1.771 -7.087 -8.521 1.00 87.81 104 GLU A CA 1
ATOM 860 C C . GLU A 1 104 ? 0.975 -8.382 -8.309 1.00 87.81 104 GLU A C 1
ATOM 862 O O . GLU A 1 104 ? -0.186 -8.472 -8.706 1.00 87.81 104 GLU A O 1
ATOM 867 N N . LYS A 1 105 ? 1.559 -9.401 -7.673 1.00 90.69 105 LYS A N 1
ATOM 868 C CA . LYS A 1 105 ? 0.888 -10.681 -7.417 1.00 90.69 105 LYS A CA 1
ATOM 869 C C . LYS A 1 105 ? 0.346 -10.792 -6.000 1.00 90.69 105 LYS A C 1
ATOM 871 O O . LYS A 1 105 ? -0.813 -11.173 -5.814 1.00 90.69 105 LYS A O 1
ATOM 876 N N . ASP A 1 106 ? 1.177 -10.490 -5.011 1.00 88.19 106 ASP A N 1
ATOM 877 C CA . ASP A 1 106 ? 0.859 -10.760 -3.610 1.00 88.19 106 ASP A CA 1
ATOM 878 C C . ASP A 1 106 ? 0.081 -9.591 -2.986 1.00 88.19 106 ASP A C 1
ATOM 880 O O . ASP A 1 106 ? -0.803 -9.806 -2.152 1.00 88.19 106 ASP A O 1
ATOM 884 N N . TYR A 1 107 ? 0.319 -8.365 -3.462 1.00 89.50 107 TYR A N 1
ATOM 885 C CA . TYR A 1 107 ? -0.216 -7.134 -2.875 1.00 89.50 107 TYR A CA 1
ATOM 886 C C . TYR A 1 107 ? -1.051 -6.314 -3.859 1.00 89.50 107 TYR A C 1
ATOM 888 O O . TYR A 1 107 ? -1.052 -5.092 -3.810 1.00 89.50 107 TYR A O 1
ATOM 896 N N . THR A 1 108 ? -1.812 -6.986 -4.726 1.00 91.94 108 THR A N 1
ATOM 897 C CA . THR A 1 108 ? -2.702 -6.320 -5.691 1.00 91.94 108 THR A CA 1
ATOM 898 C C . THR A 1 108 ? -3.644 -5.307 -5.029 1.00 91.94 108 THR A C 1
ATOM 900 O O . THR A 1 108 ? -4.089 -5.490 -3.889 1.00 91.94 108 THR A O 1
ATOM 903 N N . THR A 1 109 ? -4.130 -4.335 -5.811 1.00 92.56 109 THR A N 1
ATOM 904 C CA . THR A 1 109 ? -5.244 -3.458 -5.392 1.00 92.56 109 THR A CA 1
ATOM 905 C C . THR A 1 109 ? -6.433 -4.263 -4.852 1.00 92.56 109 THR A C 1
ATOM 907 O O . THR A 1 109 ? -7.092 -3.853 -3.900 1.00 92.56 109 THR A O 1
ATOM 910 N N . LYS A 1 110 ? -6.724 -5.432 -5.438 1.00 94.25 110 LYS A N 1
ATOM 911 C CA . LYS A 1 110 ? -7.813 -6.304 -4.983 1.00 94.25 110 LYS A CA 1
ATOM 912 C C . LYS A 1 110 ? -7.527 -6.902 -3.602 1.00 94.25 110 LYS A C 1
ATOM 914 O O . LYS A 1 110 ? -8.438 -6.933 -2.773 1.00 94.25 110 LYS A O 1
ATOM 919 N N . SER A 1 111 ? -6.302 -7.364 -3.358 1.00 94.19 111 SER A N 1
ATOM 920 C CA . SER A 1 111 ? -5.857 -7.872 -2.055 1.00 94.19 111 SER A CA 1
ATOM 921 C C . SER A 1 111 ? -5.969 -6.777 -0.994 1.00 94.19 111 SER A C 1
ATOM 923 O O . SER A 1 111 ? -6.609 -6.997 0.032 1.00 94.19 111 SER A O 1
ATOM 925 N N . PHE A 1 112 ? -5.482 -5.567 -1.299 1.00 95.12 112 PHE A N 1
ATOM 926 C CA . PHE A 1 112 ? -5.604 -4.395 -0.425 1.00 95.12 112 PHE A CA 1
ATOM 927 C C . PHE A 1 112 ? -7.063 -4.071 -0.092 1.00 95.12 112 PHE A C 1
ATOM 929 O O . PHE A 1 112 ? -7.424 -3.936 1.075 1.00 95.12 112 PHE A O 1
ATOM 936 N N . LEU A 1 113 ? -7.925 -3.998 -1.111 1.00 95.62 113 LEU A N 1
ATOM 937 C CA . LEU A 1 113 ? -9.352 -3.733 -0.923 1.00 95.62 113 LEU A CA 1
ATOM 938 C C . LEU A 1 113 ? -10.034 -4.805 -0.074 1.00 95.62 113 LEU A C 1
ATOM 940 O O . LEU A 1 113 ? -10.913 -4.476 0.715 1.00 95.62 113 LEU A O 1
ATOM 944 N N . THR A 1 114 ? -9.648 -6.070 -0.247 1.00 96.75 114 THR A N 1
ATOM 945 C CA . THR A 1 114 ? -10.195 -7.185 0.534 1.00 96.75 114 THR A CA 1
ATOM 946 C C . THR A 1 114 ? -9.803 -7.036 2.000 1.00 96.75 114 THR A C 1
ATOM 948 O O . THR A 1 114 ? -10.686 -6.969 2.852 1.00 96.75 114 THR A O 1
ATOM 951 N N . PHE A 1 115 ? -8.504 -6.877 2.272 1.00 96.44 115 PHE A N 1
ATOM 952 C CA . PHE A 1 115 ? -7.971 -6.687 3.620 1.00 96.44 115 PHE A CA 1
ATOM 953 C C . PHE A 1 115 ? -8.635 -5.503 4.333 1.00 96.44 115 PHE A C 1
ATOM 955 O O . PHE A 1 115 ? -9.243 -5.660 5.387 1.00 96.44 115 PHE A O 1
ATOM 962 N N . ILE A 1 116 ? -8.626 -4.319 3.721 1.00 95.19 116 ILE A N 1
ATOM 963 C CA . ILE A 1 116 ? -9.180 -3.117 4.352 1.00 95.19 116 ILE A CA 1
ATOM 964 C C . ILE A 1 116 ? -10.701 -3.213 4.577 1.00 95.19 116 ILE A C 1
ATOM 966 O O . ILE A 1 116 ? -11.224 -2.654 5.543 1.00 95.19 116 ILE A O 1
ATOM 970 N N . HIS A 1 117 ? -11.439 -3.936 3.728 1.00 95.81 117 HIS A N 1
ATOM 971 C CA . HIS A 1 117 ? -12.868 -4.170 3.956 1.00 95.81 117 HIS A CA 1
ATOM 972 C C . HIS A 1 117 ? -13.114 -5.049 5.192 1.00 95.81 117 HIS A C 1
ATOM 974 O O . HIS A 1 117 ? -14.029 -4.773 5.980 1.00 95.81 117 HIS A O 1
ATOM 980 N N . GLU A 1 118 ? -12.304 -6.093 5.374 1.00 96.88 118 GLU A N 1
ATOM 981 C CA . GLU A 1 118 ? -12.336 -6.945 6.567 1.00 96.88 118 GLU A CA 1
ATOM 982 C C . GLU A 1 118 ? -12.027 -6.120 7.823 1.00 96.88 118 GLU A C 1
ATOM 984 O O . GLU A 1 118 ? -12.809 -6.138 8.777 1.00 96.88 118 GLU A O 1
ATOM 989 N N . GLU A 1 119 ? -10.989 -5.286 7.774 1.00 96.75 119 GLU A N 1
ATOM 990 C CA . GLU A 1 119 ? -10.603 -4.410 8.884 1.00 96.75 119 GLU A CA 1
ATOM 991 C C . GLU A 1 119 ? -11.674 -3.345 9.193 1.00 96.75 119 GLU A C 1
ATOM 993 O O . GLU A 1 119 ? -11.955 -3.060 10.357 1.00 96.75 119 GLU A O 1
ATOM 998 N N . CYS A 1 120 ? -12.384 -2.811 8.190 1.00 97.06 120 CYS A N 1
ATOM 999 C CA . CYS A 1 120 ? -13.550 -1.955 8.442 1.00 97.06 120 CYS A CA 1
ATOM 1000 C C . CYS A 1 120 ? -14.716 -2.697 9.106 1.00 97.06 120 CYS A C 1
ATOM 1002 O O . CYS A 1 120 ? -15.481 -2.107 9.877 1.00 97.06 120 CYS A O 1
ATOM 1004 N N . SER A 1 121 ? -14.886 -3.984 8.810 1.00 96.50 121 SER A N 1
ATOM 1005 C CA . SER A 1 121 ? -15.901 -4.814 9.464 1.00 96.50 121 SER A CA 1
ATOM 1006 C C . SER A 1 121 ? -15.532 -5.074 10.927 1.00 96.50 121 SER A C 1
ATOM 1008 O O . SER A 1 121 ? -16.395 -4.977 11.805 1.00 96.50 121 SER A O 1
ATOM 1010 N N . GLU A 1 122 ? -14.248 -5.321 11.202 1.00 96.12 122 GLU A N 1
ATOM 1011 C CA . GLU A 1 122 ? -13.696 -5.461 12.553 1.00 96.12 122 GLU A CA 1
ATOM 1012 C C . GLU A 1 122 ? -13.834 -4.160 13.354 1.00 96.12 122 GLU A C 1
ATOM 1014 O O . GLU A 1 122 ? -14.409 -4.183 14.443 1.00 96.12 122 GLU A O 1
ATOM 1019 N N . PHE A 1 123 ? -13.459 -3.015 12.774 1.00 96.31 123 PHE A N 1
ATOM 1020 C CA . PHE A 1 123 ? -13.667 -1.686 13.358 1.00 96.31 123 PHE A CA 1
ATOM 1021 C C . PHE A 1 123 ? -15.122 -1.471 13.798 1.00 96.31 123 PHE A C 1
ATOM 1023 O O . PHE A 1 123 ? -15.403 -1.149 14.953 1.00 96.31 123 PHE A O 1
ATOM 1030 N N . ASN A 1 124 ? -16.079 -1.708 12.894 1.00 95.00 124 ASN A N 1
ATOM 1031 C CA . ASN A 1 124 ? -17.500 -1.534 13.198 1.00 95.00 124 ASN A CA 1
ATOM 1032 C C . ASN A 1 124 ? -17.986 -2.498 14.292 1.00 95.00 124 ASN A C 1
ATOM 1034 O O . ASN A 1 124 ? -18.839 -2.132 15.105 1.00 95.00 124 ASN A O 1
ATOM 1038 N N . SER A 1 125 ? -17.452 -3.722 14.331 1.00 94.69 125 SER A N 1
ATOM 1039 C CA . SER A 1 125 ? -17.737 -4.691 15.391 1.00 94.69 125 SER A CA 1
ATOM 1040 C C . SER A 1 125 ? -17.220 -4.209 16.747 1.00 94.69 125 SER A C 1
ATOM 1042 O O . SER A 1 125 ? -17.954 -4.273 17.737 1.00 94.69 125 SER A O 1
ATOM 1044 N N . ILE A 1 126 ? -15.995 -3.676 16.796 1.00 94.31 126 ILE A N 1
ATOM 1045 C CA . ILE A 1 126 ? -15.390 -3.145 18.021 1.00 94.31 126 ILE A CA 1
ATOM 1046 C C . ILE A 1 126 ? -16.224 -1.981 18.564 1.00 94.31 126 ILE A C 1
ATOM 1048 O O . ILE A 1 126 ? -16.624 -2.008 19.730 1.00 94.31 126 ILE A O 1
ATOM 1052 N N . GLU A 1 127 ? -16.555 -1.010 17.706 1.00 93.12 127 GLU A N 1
ATOM 1053 C CA . GLU A 1 127 ? -17.342 0.177 18.068 1.00 93.12 127 GLU A CA 1
ATOM 1054 C C . GLU A 1 127 ? -18.750 -0.171 18.569 1.00 93.12 127 GLU A C 1
ATOM 1056 O O . GLU A 1 127 ? -19.286 0.504 19.448 1.00 93.12 127 GLU A O 1
ATOM 1061 N N . LYS A 1 128 ? -19.364 -1.218 18.006 1.00 92.19 128 LYS A N 1
ATOM 1062 C CA . LYS A 1 128 ? -20.716 -1.654 18.372 1.00 92.19 128 LYS A CA 1
ATOM 1063 C C . LYS A 1 128 ? -20.746 -2.449 19.675 1.00 92.19 128 LYS A C 1
ATOM 1065 O O . LYS A 1 128 ? -21.690 -2.308 20.451 1.00 92.19 128 LYS A O 1
ATOM 1070 N N . ASN A 1 129 ? -19.768 -3.328 19.882 1.00 90.62 129 ASN A N 1
ATOM 1071 C CA . ASN A 1 129 ? -19.834 -4.354 20.924 1.00 90.62 129 ASN A CA 1
ATOM 1072 C C . ASN A 1 129 ? -19.095 -3.966 22.208 1.00 90.62 129 ASN A C 1
ATOM 1074 O O . ASN A 1 129 ? -19.371 -4.541 23.263 1.00 90.62 129 ASN A O 1
ATOM 1078 N N . TYR A 1 130 ? -18.174 -3.002 22.149 1.00 87.75 130 TYR A N 1
ATOM 1079 C CA . TYR A 1 130 ? -17.361 -2.624 23.298 1.00 87.75 130 TYR A CA 1
ATOM 1080 C C . TYR A 1 130 ? -17.446 -1.130 23.583 1.00 87.75 130 TYR A C 1
ATOM 1082 O O . TYR A 1 130 ? -17.345 -0.284 22.701 1.00 87.75 130 TYR A O 1
ATOM 1090 N N . SER A 1 131 ? -17.583 -0.787 24.863 1.00 78.69 131 SER A N 1
ATOM 1091 C CA . SER A 1 131 ? -17.549 0.611 25.277 1.00 78.69 131 SER A CA 1
ATOM 1092 C C . SER A 1 131 ? -16.132 1.176 25.165 1.00 78.69 131 SER A C 1
ATOM 1094 O O . SER A 1 131 ? -15.190 0.622 25.750 1.00 78.69 131 SER A O 1
ATOM 1096 N N . LYS A 1 132 ? -16.021 2.340 24.505 1.00 77.69 132 LYS A N 1
ATOM 1097 C CA . LYS A 1 132 ? -14.821 3.197 24.499 1.00 77.69 132 LYS A CA 1
ATOM 1098 C C . LYS A 1 132 ? -14.391 3.611 25.908 1.00 77.69 132 LYS A C 1
ATOM 1100 O O . LYS A 1 132 ? -13.224 3.931 26.124 1.00 77.69 132 LYS A O 1
ATOM 1105 N N . ALA A 1 133 ? -15.310 3.588 26.881 1.00 69.31 133 ALA A N 1
ATOM 1106 C CA . ALA A 1 133 ? -15.018 3.877 28.280 1.00 69.31 133 ALA A CA 1
ATOM 1107 C C . ALA A 1 133 ? -14.212 2.727 28.912 1.00 69.31 133 ALA A C 1
ATOM 1109 O O . ALA A 1 133 ? -14.744 1.875 29.616 1.00 69.31 133 ALA A O 1
ATOM 1110 N N . ASN A 1 134 ? -12.906 2.707 28.631 1.00 65.38 134 ASN A N 1
ATOM 1111 C CA . ASN A 1 134 ? -11.863 1.950 29.330 1.00 65.38 134 ASN A CA 1
ATOM 1112 C C . ASN A 1 134 ? -12.108 0.445 29.549 1.00 65.38 134 ASN A C 1
ATOM 1114 O O . ASN A 1 134 ? -11.479 -0.150 30.428 1.00 65.38 134 ASN A O 1
ATOM 1118 N N . SER A 1 135 ? -12.940 -0.214 28.738 1.00 83.75 135 SER A N 1
ATOM 1119 C CA . SER A 1 135 ? -13.047 -1.667 28.836 1.00 83.75 135 SER A CA 1
ATOM 1120 C C . SER A 1 135 ? -11.717 -2.305 28.410 1.00 83.75 135 SER A C 1
ATOM 1122 O O . SER A 1 135 ? -11.156 -1.996 27.357 1.00 83.75 135 SER A O 1
ATOM 1124 N N . LYS A 1 136 ? -11.175 -3.196 29.252 1.00 91.25 136 LYS A N 1
ATOM 1125 C CA . LYS A 1 136 ? -9.950 -3.960 28.946 1.00 91.25 136 LYS A CA 1
ATOM 1126 C C . LYS A 1 136 ? -10.072 -4.686 27.601 1.00 91.25 136 LYS A C 1
ATOM 1128 O O . LYS A 1 136 ? -9.089 -4.805 26.878 1.00 91.25 136 LYS A O 1
ATOM 1133 N N . GLN A 1 137 ? -11.286 -5.128 27.280 1.00 92.50 137 GLN A N 1
ATOM 1134 C CA . GLN A 1 137 ? -11.609 -5.797 26.031 1.00 92.50 137 GLN A CA 1
ATOM 1135 C C . GLN A 1 137 ? -11.498 -4.854 24.824 1.00 92.50 137 GLN A C 1
ATOM 1137 O O . GLN A 1 137 ? -10.786 -5.203 23.894 1.00 92.50 137 GLN A O 1
ATOM 1142 N N . TYR A 1 138 ? -12.064 -3.639 24.865 1.00 94.12 138 TYR A N 1
ATOM 1143 C CA . TYR A 1 138 ? -11.898 -2.652 23.783 1.00 94.12 138 TYR A CA 1
ATOM 1144 C C . TYR A 1 138 ? -10.419 -2.409 23.457 1.00 94.12 138 TYR A C 1
ATOM 1146 O O . TYR A 1 138 ? -10.010 -2.529 22.310 1.00 94.12 138 TYR A O 1
ATOM 1154 N N . LYS A 1 139 ? -9.588 -2.157 24.480 1.00 94.00 139 LYS A N 1
ATOM 1155 C CA . LYS A 1 139 ? -8.144 -1.921 24.286 1.00 94.00 139 LYS A CA 1
ATOM 1156 C C . LYS A 1 139 ? -7.430 -3.115 23.651 1.00 94.00 139 LYS A C 1
ATOM 1158 O O . LYS A 1 139 ? -6.527 -2.927 22.846 1.00 94.00 139 LYS A O 1
ATOM 1163 N N . LYS A 1 140 ? -7.822 -4.335 24.030 1.00 95.44 140 LYS A 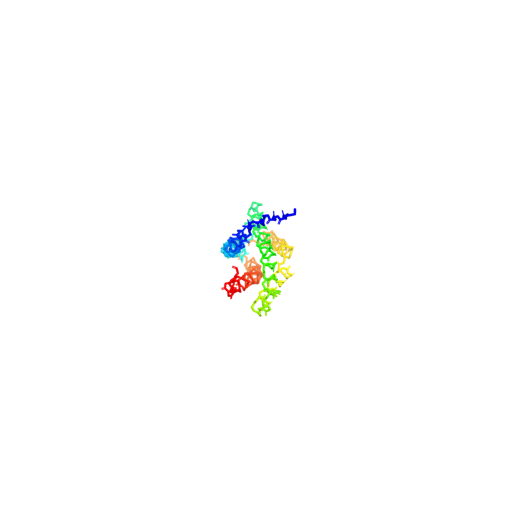N 1
ATOM 1164 C CA . LYS A 1 140 ? -7.250 -5.568 23.485 1.00 95.44 140 LYS A CA 1
ATOM 1165 C C . LYS A 1 140 ? -7.604 -5.744 22.006 1.00 95.44 140 LYS A C 1
ATOM 1167 O O . LYS A 1 140 ? -6.721 -6.083 21.227 1.00 95.44 140 LYS A O 1
ATOM 1172 N N . GLU A 1 141 ? -8.862 -5.522 21.637 1.00 95.88 141 GLU A N 1
ATOM 1173 C CA . GLU A 1 141 ? -9.313 -5.664 20.248 1.00 95.88 141 GLU A CA 1
ATOM 1174 C C . GLU A 1 141 ? -8.713 -4.574 19.350 1.00 95.88 141 GLU A C 1
ATOM 1176 O O . GLU A 1 141 ? -8.196 -4.893 18.286 1.00 95.88 141 GLU A O 1
ATOM 1181 N N . VAL A 1 142 ? -8.648 -3.322 19.825 1.00 96.38 142 VAL A N 1
ATOM 1182 C CA . VAL A 1 142 ? -7.942 -2.229 19.131 1.00 96.38 142 VAL A CA 1
ATOM 1183 C C . VAL A 1 142 ? -6.482 -2.599 18.858 1.00 96.38 142 VAL A C 1
ATOM 1185 O O . VAL A 1 142 ? -6.043 -2.542 17.716 1.00 96.38 142 VAL A O 1
ATOM 1188 N N . ALA A 1 143 ? -5.743 -3.054 19.875 1.00 96.69 143 ALA A N 1
ATOM 1189 C CA . ALA A 1 143 ? -4.339 -3.433 19.701 1.00 96.69 143 ALA A CA 1
ATOM 1190 C C . ALA A 1 143 ? -4.155 -4.649 18.770 1.00 96.69 143 ALA A C 1
ATOM 1192 O O . ALA A 1 143 ? -3.148 -4.758 18.073 1.00 96.69 143 ALA A O 1
ATOM 1193 N N . SER A 1 144 ? -5.111 -5.584 18.769 1.00 97.06 144 SER A N 1
ATOM 1194 C CA . SER A 1 144 ? -5.119 -6.730 17.853 1.00 97.06 144 SER A CA 1
ATOM 1195 C C . SER A 1 144 ? -5.297 -6.280 16.403 1.00 97.06 144 SER A C 1
ATOM 1197 O O . SER A 1 144 ? -4.559 -6.739 15.533 1.00 97.06 144 SER A O 1
ATOM 1199 N N . MET A 1 145 ? -6.236 -5.363 16.165 1.00 97.25 145 MET A N 1
ATOM 1200 C CA . MET A 1 145 ? -6.497 -4.765 14.860 1.00 97.25 145 MET A CA 1
ATOM 1201 C C . MET A 1 145 ? -5.280 -3.972 14.357 1.00 97.25 145 MET A C 1
ATOM 1203 O O . MET A 1 145 ? -4.760 -4.264 13.286 1.00 97.25 145 MET A O 1
ATOM 1207 N N . GLU A 1 146 ? -4.735 -3.059 15.168 1.00 98.12 146 GLU A N 1
ATOM 1208 C CA . GLU A 1 146 ? -3.533 -2.277 14.817 1.00 98.12 146 GLU A CA 1
ATOM 1209 C C . GLU A 1 146 ? -2.342 -3.170 14.467 1.00 98.12 146 GLU A C 1
ATOM 1211 O O . GLU A 1 146 ? -1.644 -2.930 13.488 1.00 98.12 146 GLU A O 1
ATOM 1216 N N . LYS A 1 147 ? -2.150 -4.282 15.183 1.00 98.12 147 LYS A N 1
ATOM 1217 C CA . LYS A 1 147 ? -1.092 -5.242 14.851 1.00 98.12 147 LYS A CA 1
ATOM 1218 C C . LYS A 1 147 ? -1.273 -5.885 13.467 1.00 98.12 147 LYS A C 1
ATOM 1220 O O . LYS A 1 147 ? -0.273 -6.180 12.810 1.00 98.12 147 LYS A O 1
ATOM 1225 N N . LYS A 1 148 ? -2.511 -6.160 13.040 1.00 97.56 148 LYS A N 1
ATOM 1226 C CA . LYS A 1 148 ? -2.790 -6.689 11.694 1.00 97.56 148 LYS A CA 1
ATOM 1227 C C . LYS A 1 148 ? -2.523 -5.629 10.630 1.00 97.56 148 LYS A C 1
ATOM 1229 O O . LYS A 1 148 ? -1.870 -5.949 9.641 1.00 97.56 148 LYS A O 1
ATOM 1234 N N . LEU A 1 149 ? -2.977 -4.396 10.874 1.00 97.75 149 LEU A N 1
ATOM 1235 C CA . LEU A 1 149 ? -2.757 -3.245 9.996 1.00 97.75 149 LEU A CA 1
ATOM 1236 C C . LEU A 1 149 ? -1.265 -3.005 9.775 1.00 97.75 149 LEU A C 1
ATOM 1238 O O . LEU A 1 149 ? -0.828 -3.072 8.633 1.00 97.75 149 LEU A O 1
ATOM 1242 N N . VAL A 1 150 ? -0.487 -2.855 10.854 1.00 98.06 150 VAL A N 1
ATOM 1243 C CA . VAL A 1 150 ? 0.980 -2.713 10.808 1.00 98.06 150 VAL A CA 1
ATOM 1244 C C . VAL A 1 150 ? 1.603 -3.813 9.968 1.00 98.06 150 VAL A C 1
ATOM 1246 O O . VAL A 1 150 ? 2.263 -3.534 8.977 1.00 98.06 150 VAL A O 1
ATOM 1249 N N . LYS A 1 151 ? 1.313 -5.078 10.284 1.00 97.19 151 LYS A N 1
ATOM 1250 C CA . LYS A 1 151 ? 1.909 -6.198 9.555 1.00 97.19 151 LYS A CA 1
ATOM 1251 C C . LYS A 1 151 ? 1.614 -6.149 8.051 1.00 97.19 151 LYS A C 1
ATOM 1253 O O . LYS A 1 151 ? 2.495 -6.459 7.258 1.00 97.19 151 LYS A O 1
ATOM 1258 N N . TYR A 1 152 ? 0.377 -5.847 7.664 1.00 95.88 152 TYR A N 1
ATOM 1259 C CA . TYR A 1 152 ? -0.018 -5.838 6.257 1.00 95.88 152 TYR A CA 1
ATOM 1260 C C . TYR A 1 152 ? 0.537 -4.617 5.512 1.00 95.88 152 TYR A C 1
ATOM 1262 O O . TYR A 1 152 ? 1.040 -4.748 4.398 1.00 95.88 152 TYR A O 1
ATOM 1270 N N . VAL A 1 153 ? 0.469 -3.436 6.127 1.00 96.19 153 VAL A N 1
ATOM 1271 C CA . VAL A 1 153 ? 0.942 -2.181 5.535 1.00 96.19 153 VAL A CA 1
ATOM 1272 C C . VAL A 1 153 ? 2.467 -2.184 5.404 1.00 96.19 153 VAL A C 1
ATOM 1274 O O . VAL A 1 153 ? 2.957 -1.904 4.315 1.00 96.19 153 VAL A O 1
ATOM 1277 N N . GLU A 1 154 ? 3.211 -2.622 6.427 1.00 96.06 154 GLU A N 1
ATOM 1278 C CA . GLU A 1 154 ? 4.677 -2.769 6.370 1.00 96.06 154 GLU A CA 1
ATOM 1279 C C . GLU A 1 154 ? 5.123 -3.704 5.240 1.00 96.06 154 GLU A C 1
ATOM 1281 O O . GLU A 1 154 ? 6.152 -3.474 4.609 1.00 96.06 154 GLU A O 1
ATOM 1286 N N . GLN A 1 155 ? 4.352 -4.757 4.955 1.00 93.81 155 GLN A N 1
ATOM 1287 C CA . GLN A 1 155 ? 4.650 -5.664 3.850 1.00 93.81 155 GLN A CA 1
ATOM 1288 C C . GLN A 1 155 ? 4.523 -4.984 2.483 1.00 93.81 155 GLN A C 1
ATOM 1290 O O . GLN A 1 155 ? 5.350 -5.238 1.612 1.00 93.81 155 GLN A O 1
ATOM 1295 N N . ILE A 1 156 ? 3.522 -4.119 2.296 1.00 93.88 156 ILE A N 1
ATOM 1296 C CA . ILE A 1 156 ? 3.382 -3.326 1.068 1.00 93.88 156 ILE A CA 1
ATOM 1297 C C . ILE A 1 156 ? 4.509 -2.295 0.985 1.00 93.88 156 ILE A C 1
ATOM 1299 O O . ILE A 1 156 ? 5.200 -2.241 -0.029 1.00 93.88 156 ILE A O 1
ATOM 1303 N N . THR A 1 157 ? 4.734 -1.533 2.060 1.00 95.88 157 THR A N 1
ATOM 1304 C CA . THR A 1 157 ? 5.787 -0.509 2.132 1.00 95.88 157 THR A CA 1
ATOM 1305 C C . THR A 1 157 ? 7.155 -1.100 1.820 1.00 95.88 157 THR A C 1
ATOM 1307 O O . THR A 1 157 ? 7.842 -0.605 0.937 1.00 95.88 157 THR A O 1
ATOM 1310 N N . SER A 1 158 ? 7.509 -2.228 2.442 1.00 93.25 158 SER A N 1
ATOM 1311 C CA . SER A 1 158 ? 8.786 -2.898 2.190 1.00 93.25 158 SER A CA 1
ATOM 1312 C C . SER A 1 158 ? 8.953 -3.324 0.733 1.00 93.25 158 SER A C 1
ATOM 1314 O O . SER A 1 158 ? 10.073 -3.318 0.236 1.00 93.25 158 SER A O 1
ATOM 1316 N N . GLN A 1 159 ? 7.880 -3.727 0.052 1.00 89.81 159 GLN A N 1
ATOM 1317 C CA . GLN A 1 159 ? 7.968 -4.116 -1.354 1.00 89.81 159 GLN A CA 1
ATOM 1318 C C . GLN A 1 159 ? 8.102 -2.899 -2.274 1.00 89.81 159 GLN A C 1
ATOM 1320 O O . GLN A 1 159 ? 8.882 -2.964 -3.218 1.00 89.81 159 GLN A O 1
ATOM 1325 N N . ILE A 1 160 ? 7.402 -1.798 -1.980 1.00 91.94 160 ILE A N 1
ATOM 1326 C CA . ILE A 1 160 ? 7.568 -0.521 -2.693 1.00 91.94 160 ILE A CA 1
ATOM 1327 C C . ILE A 1 160 ? 8.996 0.011 -2.502 1.00 91.94 160 ILE A C 1
ATOM 1329 O O . ILE A 1 160 ? 9.624 0.410 -3.477 1.00 91.94 160 ILE A O 1
ATOM 1333 N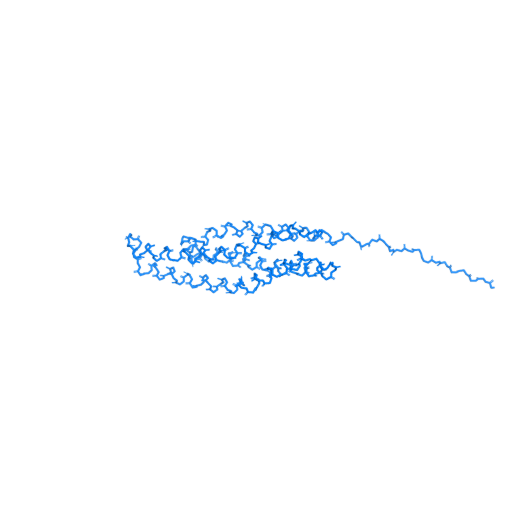 N . ASP A 1 161 ? 9.533 -0.043 -1.280 1.00 91.56 161 ASP A N 1
ATOM 1334 C CA . ASP A 1 161 ? 10.901 0.387 -0.967 1.00 91.56 161 ASP A CA 1
ATOM 1335 C C . ASP A 1 161 ? 11.958 -0.418 -1.735 1.00 91.56 161 ASP A C 1
ATOM 1337 O O . ASP A 1 161 ? 12.900 0.164 -2.265 1.00 91.56 161 ASP A O 1
ATOM 1341 N N . ILE A 1 162 ? 11.801 -1.745 -1.816 1.00 88.44 162 ILE A N 1
ATOM 1342 C CA . ILE A 1 162 ? 12.714 -2.616 -2.575 1.00 88.44 162 ILE A CA 1
ATOM 1343 C C . ILE A 1 162 ? 12.669 -2.276 -4.068 1.00 88.44 162 ILE A C 1
ATOM 1345 O O . ILE A 1 162 ? 13.712 -2.187 -4.712 1.00 88.44 162 ILE A O 1
ATOM 1349 N N . VAL A 1 163 ? 11.468 -2.076 -4.624 1.00 86.12 163 VAL A N 1
ATOM 1350 C CA . VAL A 1 163 ? 11.307 -1.685 -6.030 1.00 86.12 163 VAL A CA 1
ATOM 1351 C C . VAL A 1 163 ? 11.986 -0.337 -6.286 1.00 86.12 163 VAL A C 1
ATOM 1353 O O . VAL A 1 163 ? 12.763 -0.233 -7.227 1.00 86.12 163 VAL A O 1
ATOM 1356 N N . ASP A 1 164 ? 11.764 0.658 -5.428 1.00 88.75 164 ASP A N 1
ATOM 1357 C CA . ASP A 1 164 ? 12.401 1.979 -5.508 1.00 88.75 164 ASP A CA 1
ATOM 1358 C C . ASP A 1 164 ? 13.938 1.899 -5.450 1.00 88.75 164 ASP A C 1
ATOM 1360 O O . ASP A 1 164 ? 14.621 2.446 -6.315 1.00 88.75 164 ASP A O 1
ATOM 1364 N N . GLU A 1 165 ? 14.488 1.140 -4.496 1.00 86.81 165 GLU A N 1
ATOM 1365 C CA . GLU A 1 165 ? 15.936 0.943 -4.352 1.00 86.81 165 GLU A CA 1
ATOM 1366 C C . GLU A 1 165 ? 16.561 0.342 -5.621 1.00 86.81 165 GLU A C 1
ATOM 1368 O O . GLU A 1 165 ? 17.576 0.837 -6.119 1.00 86.81 165 GLU A O 1
ATOM 1373 N N . HIS A 1 166 ? 15.929 -0.688 -6.183 1.00 83.62 166 HIS A N 1
ATOM 1374 C CA . HIS A 1 166 ? 16.382 -1.320 -7.417 1.00 83.62 166 HIS A CA 1
ATOM 1375 C C . HIS A 1 166 ? 16.383 -0.354 -8.611 1.00 83.62 166 HIS A C 1
ATOM 1377 O O . HIS A 1 166 ? 17.337 -0.324 -9.390 1.00 83.62 166 HIS A O 1
ATOM 1383 N N . ILE A 1 167 ? 15.356 0.490 -8.740 1.00 85.88 167 ILE A N 1
ATOM 1384 C CA . ILE A 1 167 ? 15.273 1.499 -9.807 1.00 85.88 167 ILE A CA 1
ATOM 1385 C C . ILE A 1 167 ? 16.470 2.452 -9.766 1.00 85.88 167 ILE A C 1
ATOM 1387 O O . ILE A 1 167 ? 16.997 2.811 -10.819 1.00 85.88 167 ILE A O 1
ATOM 1391 N N . HIS A 1 168 ? 16.930 2.861 -8.580 1.00 85.56 168 HIS A N 1
ATOM 1392 C CA . HIS A 1 168 ? 18.082 3.765 -8.466 1.00 85.56 168 HIS A CA 1
ATOM 1393 C C . HIS A 1 168 ? 19.428 3.081 -8.732 1.00 85.56 168 HIS A C 1
ATOM 1395 O O . HIS A 1 168 ? 20.401 3.774 -9.038 1.00 85.56 168 HIS A O 1
ATOM 1401 N N . HIS A 1 169 ? 19.498 1.751 -8.654 1.00 82.81 169 HIS A N 1
ATOM 1402 C CA . HIS A 1 169 ? 20.695 0.970 -8.988 1.00 82.81 169 HIS A CA 1
ATOM 1403 C C . HIS A 1 169 ? 20.767 0.544 -10.458 1.00 82.81 169 HIS A C 1
ATOM 1405 O O . HIS A 1 169 ? 21.832 0.159 -10.944 1.00 82.81 169 HIS A O 1
ATOM 1411 N N . LEU A 1 170 ? 19.668 0.663 -11.198 1.00 80.81 170 LEU A N 1
ATOM 1412 C CA . LEU A 1 170 ? 19.641 0.390 -12.626 1.00 80.81 170 LEU A CA 1
ATOM 1413 C C . LEU A 1 170 ? 20.310 1.529 -13.408 1.00 80.81 170 LEU A C 1
ATOM 1415 O O . LEU A 1 170 ? 19.734 2.590 -13.657 1.00 80.81 170 LEU A O 1
ATOM 1419 N N . GLU A 1 171 ? 21.549 1.293 -13.844 1.00 66.69 171 GLU A N 1
ATOM 1420 C CA . GLU A 1 171 ? 22.275 2.248 -14.680 1.00 66.69 171 GLU A CA 1
ATOM 1421 C C . GLU A 1 171 ? 21.547 2.501 -16.008 1.00 66.69 171 GLU A C 1
ATOM 1423 O O . GLU A 1 171 ? 21.153 1.562 -16.712 1.00 66.69 171 GLU A O 1
ATOM 1428 N N . ASN A 1 172 ? 21.462 3.779 -16.393 1.00 64.31 172 ASN A N 1
ATOM 1429 C CA . ASN A 1 172 ? 20.853 4.241 -17.645 1.00 64.31 172 ASN A CA 1
ATOM 1430 C C . ASN A 1 172 ? 19.379 3.837 -17.806 1.00 64.31 172 ASN A C 1
ATOM 1432 O O . ASN A 1 172 ? 18.960 3.473 -18.908 1.00 64.31 172 ASN A O 1
ATOM 1436 N N . LEU A 1 173 ? 18.620 3.900 -16.707 1.00 62.09 173 LEU A N 1
ATOM 1437 C CA . LEU A 1 173 ? 17.162 3.841 -16.739 1.00 62.09 173 LEU A CA 1
ATOM 1438 C C . LEU A 1 173 ? 16.551 5.086 -17.380 1.00 62.09 173 LEU A C 1
ATOM 1440 O O . LEU A 1 173 ? 16.879 6.232 -16.983 1.00 62.09 173 LEU A O 1
#

Secondary structure (DSSP, 8-state):
---------------SSSHHHHHHHHHHHHHHHHHHHHHHHHHHTSHHHHHHHHH-HHHHHHHHHHHHHHHHHHHHHHHHHHHHHHHH--HHHHHHHHHHHHHHHHS-HHHHHHHHHHHHHHHHHHHHHS-TTT-HHHHHHHHHHHHHHHHHHHHHHHHHHHHHHHHHHSTT-

pLDDT: mean 86.59, std 15.56, range [39.78, 98.12]

Sequence (173 aa):
MKKTYFISFVLLFVNFWVQGQGQTALVKTVDSLRIVWDKEAVILETYKGMEEYCRNGQYRRNTIELVKVIHHYDSMLYKTVVDKYDASEDEEAKATLKDIEKLEKDYTTKSFLTFIHEECSEFNSIEKNYSKANSKQYKKEVASMEKKLVKYVEQITSQIDIVDEHIHHLENL

Foldseek 3Di:
DDDDDDDDDDPDDPDDPPPQVVLVVLLVVLVVLLVVLVVLLVLQLALNSLVCCLPPPVVVVVVLVSLVVNLVSLVVVLVVLVVVCVVPVDVLSVVLNVLSVCCCPVVNSVNVVVVSVVLSVLSVCLPVPDDPPPDPVSVVSRVVSSVSSNVNSVVNSVSSVVNSVSSVVDPSD